Protein AF-A0A0F9UG14-F1 (afdb_monomer_lite)

Secondary structure (DSSP, 8-state):
-----SSSSSB-SHHHHHHHHHTTT-BS--GGGT-SSSSSB-SHHHHHHHHHTTT-B-----PPPPTHHHHHHHHHHHHHHHTTS--

Structure (mmCIF, N/CA/C/O backbone):
data_AF-A0A0F9UG14-F1
#
_entry.id   AF-A0A0F9UG14-F1
#
loop_
_atom_site.group_PDB
_atom_site.id
_atom_site.type_symbol
_atom_site.label_atom_id
_atom_site.label_alt_id
_atom_site.label_comp_id
_atom_site.label_asym_id
_atom_site.label_entity_id
_atom_site.label_seq_id
_atom_site.pdbx_PDB_ins_code
_atom_site.Cartn_x
_atom_site.Cartn_y
_atom_site.Cartn_z
_atom_site.occupancy
_atom_site.B_iso_or_equiv
_atom_site.auth_seq_id
_atom_site.auth_comp_id
_atom_site.auth_asym_id
_atom_site.auth_atom_id
_atom_site.pdbx_PDB_model_num
ATOM 1 N N . ARG A 1 1 ? 3.088 -3.466 8.840 1.00 56.91 1 ARG A N 1
ATOM 2 C CA . ARG A 1 1 ? 2.409 -3.905 7.600 1.00 56.91 1 ARG A CA 1
ATOM 3 C C . ARG A 1 1 ? 1.352 -2.859 7.298 1.00 56.91 1 ARG A C 1
ATOM 5 O O . ARG A 1 1 ? 0.472 -2.696 8.132 1.00 56.91 1 ARG A O 1
ATOM 12 N N . ILE A 1 2 ? 1.539 -2.085 6.230 1.00 79.00 2 ILE A N 1
ATOM 13 C CA . ILE A 1 2 ? 0.607 -1.035 5.792 1.00 79.00 2 ILE A CA 1
ATOM 14 C C . ILE A 1 2 ? -0.503 -1.717 4.981 1.00 79.00 2 ILE A C 1
ATOM 16 O O . ILE A 1 2 ? -0.245 -2.726 4.322 1.00 79.00 2 ILE A O 1
ATOM 20 N N . VAL A 1 3 ? -1.736 -1.234 5.110 1.00 90.75 3 VAL A N 1
ATOM 21 C CA . VAL A 1 3 ? -2.872 -1.699 4.306 1.00 90.75 3 VAL A CA 1
ATOM 22 C C . VAL A 1 3 ? -2.764 -1.027 2.931 1.00 90.75 3 VAL A C 1
ATOM 24 O O . VAL A 1 3 ? -2.638 0.191 2.909 1.00 90.75 3 VAL A O 1
ATOM 27 N N . PRO A 1 4 ? -2.779 -1.770 1.812 1.00 94.56 4 PRO A N 1
ATOM 28 C CA . PRO A 1 4 ? -2.632 -1.227 0.457 1.00 94.56 4 PRO A CA 1
ATOM 29 C C . PRO A 1 4 ? -3.949 -0.615 -0.058 1.00 94.56 4 PRO A C 1
ATOM 31 O O . PRO A 1 4 ? -4.515 -1.085 -1.040 1.00 94.56 4 PRO A O 1
ATOM 34 N N . ASP A 1 5 ? -4.437 0.387 0.671 1.00 95.75 5 ASP A N 1
ATOM 35 C CA . ASP A 1 5 ? -5.543 1.284 0.315 1.00 95.75 5 ASP A CA 1
ATOM 36 C C . ASP A 1 5 ? -4.923 2.550 -0.29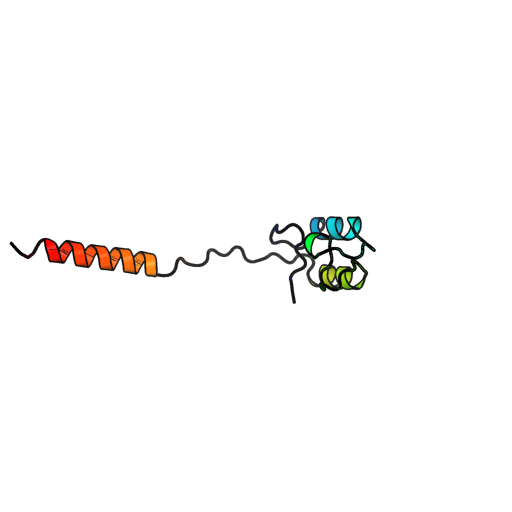3 1.00 95.75 5 ASP A C 1
ATOM 38 O O . ASP A 1 5 ? -4.432 3.422 0.427 1.00 95.75 5 ASP A O 1
ATOM 42 N N . PHE A 1 6 ? -4.832 2.596 -1.620 1.00 96.25 6 PHE A N 1
ATOM 43 C CA . PHE A 1 6 ? -4.101 3.646 -2.333 1.00 96.25 6 PHE A CA 1
ATOM 44 C C . PHE A 1 6 ? -4.958 4.881 -2.602 1.00 96.25 6 PHE A C 1
ATOM 46 O O . PHE A 1 6 ? -4.409 5.967 -2.791 1.00 96.25 6 PHE A O 1
ATOM 53 N N . ASN A 1 7 ? -6.286 4.734 -2.646 1.00 96.12 7 ASN A N 1
ATOM 54 C CA . ASN A 1 7 ? -7.208 5.853 -2.854 1.00 96.12 7 ASN A CA 1
ATOM 55 C C . ASN A 1 7 ? -7.720 6.470 -1.537 1.00 96.12 7 ASN A C 1
ATOM 57 O O . ASN A 1 7 ? -8.347 7.532 -1.578 1.00 96.12 7 ASN A O 1
ATOM 61 N N . GLY A 1 8 ? -7.434 5.841 -0.395 1.00 94.69 8 GLY A N 1
ATOM 62 C CA . GLY A 1 8 ? -7.832 6.291 0.934 1.00 94.69 8 GLY A CA 1
ATOM 63 C C . GLY A 1 8 ? -9.322 6.107 1.216 1.00 94.69 8 GLY A C 1
ATOM 64 O O . GLY A 1 8 ? -9.873 6.857 2.028 1.00 94.69 8 GLY A O 1
ATOM 65 N N . ASP A 1 9 ? -9.996 5.177 0.532 1.00 94.81 9 ASP A N 1
ATOM 66 C CA . ASP A 1 9 ? -11.434 4.932 0.694 1.00 94.81 9 ASP A CA 1
ATOM 67 C C . ASP A 1 9 ? -11.769 3.960 1.835 1.00 94.81 9 ASP A C 1
ATOM 69 O O . ASP A 1 9 ? -12.943 3.665 2.072 1.00 94.81 9 ASP A O 1
ATOM 73 N N . LEU A 1 10 ? -10.750 3.546 2.599 1.00 94.06 10 LEU A N 1
ATOM 74 C CA . LEU A 1 10 ? -10.821 2.595 3.706 1.00 94.06 10 LEU A CA 1
ATOM 75 C C . LEU A 1 10 ? -11.117 1.159 3.272 1.00 94.06 10 LEU A C 1
ATOM 77 O O . LEU A 1 10 ? -11.392 0.310 4.127 1.00 94.06 10 LEU A O 1
ATOM 81 N N . MET A 1 11 ? -11.038 0.856 1.981 1.00 95.81 11 MET A N 1
ATOM 82 C CA . MET A 1 11 ? -11.229 -0.476 1.435 1.00 95.81 11 MET A CA 1
ATOM 83 C C . MET A 1 11 ? -10.017 -0.862 0.588 1.00 95.81 11 MET A C 1
ATOM 85 O O . MET A 1 11 ? -9.342 -0.030 0.007 1.00 95.81 11 MET A O 1
ATOM 89 N N . VAL A 1 12 ? -9.736 -2.160 0.505 1.00 97.06 12 VAL A N 1
ATOM 90 C CA . VAL A 1 12 ? -8.762 -2.694 -0.455 1.00 97.06 12 VAL A CA 1
ATOM 91 C C . VAL A 1 12 ? -9.527 -3.488 -1.494 1.00 97.06 12 VAL A C 1
ATOM 93 O O . VAL A 1 12 ? -9.948 -4.622 -1.243 1.00 97.06 12 VAL A O 1
ATOM 96 N N . ASN A 1 13 ? -9.743 -2.899 -2.663 1.00 97.62 13 ASN A N 1
ATOM 97 C CA . ASN A 1 13 ? -10.629 -3.448 -3.680 1.00 97.62 13 ASN A CA 1
ATOM 98 C C . ASN A 1 13 ? -10.077 -3.282 -5.111 1.00 97.62 13 ASN A C 1
ATOM 100 O O . ASN A 1 13 ? -8.882 -3.108 -5.358 1.00 97.62 13 ASN A O 1
ATOM 104 N N . ALA A 1 14 ? -10.953 -3.451 -6.106 1.00 98.06 14 ALA A N 1
ATOM 105 C CA . ALA A 1 14 ? -10.579 -3.363 -7.514 1.00 98.06 14 ALA A CA 1
ATOM 106 C C . ALA A 1 14 ? -10.065 -1.967 -7.922 1.00 98.06 14 ALA A C 1
ATOM 108 O O . ALA A 1 14 ? -9.343 -1.866 -8.915 1.00 98.06 14 ALA A O 1
ATOM 109 N N . THR A 1 15 ? -10.411 -0.924 -7.169 1.00 98.19 15 THR A N 1
ATOM 110 C CA . THR A 1 15 ? -9.956 0.455 -7.369 1.00 98.19 15 THR A CA 1
ATOM 111 C C . THR A 1 15 ? -8.470 0.587 -7.051 1.00 98.19 15 THR A C 1
ATOM 113 O O . THR A 1 15 ? -7.720 1.074 -7.896 1.00 98.19 15 THR A O 1
ATOM 116 N N . ASP A 1 16 ? -8.007 0.034 -5.929 1.00 97.94 16 ASP A N 1
ATOM 117 C CA . ASP A 1 16 ? -6.578 -0.010 -5.577 1.00 97.94 16 ASP A CA 1
ATOM 118 C C . ASP A 1 16 ? -5.780 -0.818 -6.595 1.00 97.94 16 ASP A C 1
ATOM 120 O O . ASP A 1 16 ? -4.706 -0.419 -7.050 1.00 97.94 16 ASP A O 1
ATOM 124 N N . LEU A 1 17 ? -6.349 -1.942 -7.041 1.00 97.94 17 LEU A N 1
ATOM 125 C CA . LEU A 1 17 ? -5.742 -2.743 -8.097 1.00 97.94 17 LEU A CA 1
ATOM 126 C C . LEU A 1 17 ? -5.641 -1.963 -9.419 1.00 97.94 17 LEU A C 1
ATOM 128 O O . LEU A 1 17 ? -4.680 -2.156 -10.162 1.00 97.94 17 LEU A O 1
ATOM 132 N N . ALA A 1 18 ? -6.618 -1.115 -9.747 1.00 98.25 18 ALA A N 1
ATOM 133 C CA . ALA A 1 18 ? -6.576 -0.284 -10.947 1.00 98.25 18 ALA A CA 1
ATOM 134 C C . ALA A 1 18 ? -5.492 0.803 -10.857 1.00 98.25 18 ALA A C 1
ATOM 136 O O . ALA A 1 18 ? -4.781 1.008 -11.842 1.00 98.25 18 ALA A O 1
ATOM 137 N N . ILE A 1 19 ? -5.315 1.424 -9.685 1.00 97.81 19 ILE A N 1
ATOM 138 C CA . ILE A 1 19 ? -4.234 2.389 -9.417 1.00 97.81 19 ILE A CA 1
ATOM 139 C C . ILE A 1 19 ? -2.870 1.723 -9.607 1.00 97.81 19 ILE A C 1
ATOM 141 O O . ILE A 1 19 ? -2.065 2.175 -10.419 1.00 97.81 19 ILE A O 1
ATOM 145 N N . MET A 1 20 ? -2.647 0.584 -8.952 1.00 97.06 20 MET A N 1
ATOM 146 C CA . MET A 1 20 ? -1.396 -0.164 -9.081 1.00 97.06 20 MET A CA 1
ATOM 147 C C . MET A 1 20 ? -1.125 -0.602 -10.525 1.00 97.06 20 MET A C 1
ATOM 149 O O . MET A 1 20 ? 0.000 -0.507 -11.006 1.00 97.06 20 MET A O 1
ATOM 153 N N . LYS A 1 21 ? -2.149 -1.076 -11.249 1.00 97.75 21 LYS A N 1
ATOM 154 C CA . LYS A 1 21 ? -2.006 -1.480 -12.659 1.00 97.75 21 LYS A CA 1
ATOM 155 C C . LYS A 1 21 ? -1.608 -0.322 -13.564 1.00 97.75 21 LYS A C 1
ATOM 157 O O . LYS A 1 21 ? -0.876 -0.551 -14.523 1.00 97.75 21 LYS A O 1
ATOM 162 N N . HIS A 1 22 ? -2.108 0.881 -13.295 1.00 97.56 22 HIS A N 1
ATOM 163 C CA . HIS A 1 22 ? -1.758 2.066 -14.071 1.00 97.56 22 HIS A CA 1
ATOM 164 C C . HIS A 1 22 ? -0.263 2.391 -13.965 1.00 97.56 22 HIS A C 1
ATOM 166 O O . HIS A 1 22 ? 0.355 2.755 -14.962 1.00 97.56 22 HIS A O 1
ATOM 172 N N . SER A 1 23 ? 0.313 2.196 -12.780 1.00 96.56 23 SER A N 1
ATOM 173 C CA . SER A 1 23 ? 1.706 2.533 -12.473 1.00 96.56 23 SER A CA 1
ATOM 174 C C . SER 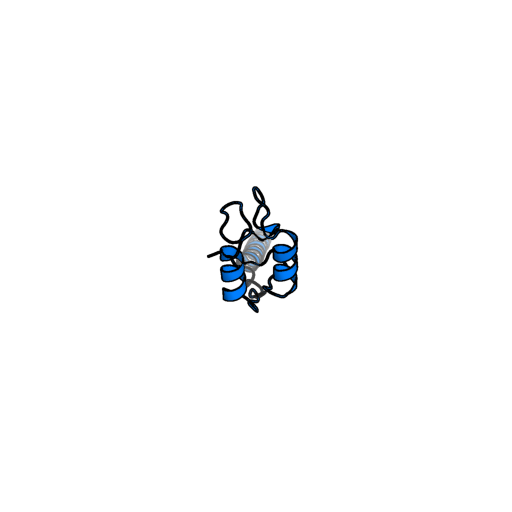A 1 23 ? 2.645 1.327 -12.488 1.00 96.56 23 SER A C 1
ATOM 176 O O . SER A 1 23 ? 3.783 1.440 -12.046 1.00 96.56 23 SER A O 1
ATOM 178 N N . TYR A 1 24 ? 2.201 0.157 -12.951 1.00 97.62 24 TYR A N 1
ATOM 179 C CA . TYR A 1 24 ? 2.995 -1.066 -12.857 1.00 97.62 24 TYR A CA 1
ATOM 180 C C . TYR A 1 24 ? 4.316 -0.938 -13.632 1.00 97.62 24 TYR A C 1
ATOM 182 O O . TYR A 1 24 ? 4.324 -0.616 -14.821 1.00 97.62 24 TYR A O 1
ATOM 190 N N . GLY A 1 25 ? 5.436 -1.203 -12.958 1.00 97.00 25 GLY A N 1
ATOM 191 C CA . GLY A 1 25 ? 6.791 -1.002 -13.472 1.00 97.00 25 GLY A CA 1
ATOM 192 C C . GLY A 1 25 ? 7.310 0.437 -13.375 1.00 97.00 25 GLY A C 1
ATOM 193 O O . GLY A 1 25 ? 8.430 0.698 -13.815 1.00 97.00 25 GLY A O 1
ATOM 194 N N . ALA A 1 26 ? 6.535 1.377 -12.823 1.00 97.19 26 ALA A N 1
ATOM 195 C CA . ALA A 1 26 ? 7.012 2.726 -12.543 1.00 97.19 26 ALA A CA 1
ATOM 196 C C . ALA A 1 26 ? 8.015 2.710 -11.385 1.00 97.19 26 ALA A C 1
ATOM 198 O O . ALA A 1 26 ? 7.840 1.981 -10.410 1.00 97.19 26 ALA A O 1
ATOM 199 N N . ALA A 1 27 ? 9.047 3.546 -11.502 1.00 96.19 27 ALA A N 1
ATOM 200 C CA . ALA A 1 27 ? 10.093 3.717 -10.503 1.00 96.19 27 ALA A CA 1
ATOM 201 C C . ALA A 1 27 ? 10.143 5.173 -10.013 1.00 96.19 27 ALA A C 1
ATOM 203 O O . ALA A 1 27 ? 9.792 6.094 -10.753 1.00 96.19 27 ALA A O 1
ATOM 204 N N . GLY A 1 28 ? 10.608 5.387 -8.782 1.00 94.81 28 GLY A N 1
ATOM 205 C CA . GLY A 1 28 ? 10.625 6.700 -8.132 1.00 94.81 28 GLY A CA 1
ATOM 206 C C . GLY A 1 28 ? 9.229 7.221 -7.782 1.00 94.81 28 GLY A C 1
ATOM 207 O O . GLY A 1 28 ? 9.036 8.433 -7.687 1.00 94.81 28 GLY A O 1
ATOM 208 N N . VAL A 1 29 ? 8.259 6.318 -7.639 1.00 95.31 29 VAL A N 1
ATOM 209 C CA . VAL A 1 29 ? 6.877 6.626 -7.257 1.00 95.31 29 VAL A CA 1
ATOM 210 C C . VAL A 1 29 ? 6.630 6.253 -5.799 1.00 95.31 29 VAL A C 1
ATOM 212 O O . VAL A 1 29 ? 7.438 5.559 -5.194 1.00 95.31 29 VAL A O 1
ATOM 215 N N . GLY A 1 30 ? 5.544 6.766 -5.226 1.00 94.56 30 GLY A N 1
ATOM 216 C CA . GLY A 1 30 ? 5.171 6.509 -3.838 1.00 94.56 30 GLY A CA 1
ATOM 217 C C . GLY A 1 30 ? 3.955 5.599 -3.696 1.00 94.56 30 GLY A C 1
ATOM 218 O O . GLY A 1 30 ? 3.368 5.131 -4.674 1.00 94.56 30 GLY A O 1
ATOM 219 N N . PHE A 1 31 ? 3.552 5.414 -2.441 1.00 95.44 31 PHE A N 1
ATOM 220 C CA . PHE A 1 31 ? 2.460 4.534 -2.028 1.00 95.44 31 PHE A CA 1
ATOM 221 C C . PHE A 1 31 ? 1.154 4.760 -2.797 1.00 95.44 31 PHE A C 1
ATOM 223 O O . PHE A 1 31 ? 0.553 3.812 -3.284 1.00 95.44 31 PHE A O 1
ATOM 230 N N . GLU A 1 32 ? 0.756 6.015 -2.993 1.00 95.69 32 GLU A N 1
ATOM 231 C CA . GLU A 1 32 ? -0.466 6.405 -3.717 1.00 95.69 32 GLU A CA 1
ATOM 232 C C . GLU A 1 32 ? -0.496 6.000 -5.202 1.00 95.69 32 GLU A C 1
ATOM 234 O O . GLU A 1 32 ? -1.547 6.044 -5.837 1.00 95.69 32 GLU A O 1
ATOM 239 N N . LEU A 1 33 ? 0.637 5.563 -5.757 1.00 96.00 33 LEU A N 1
ATOM 240 C CA . LEU A 1 33 ? 0.733 5.013 -7.109 1.00 96.00 33 LEU A CA 1
ATOM 241 C C . LEU A 1 33 ? 0.867 3.485 -7.132 1.00 96.00 33 LEU A C 1
ATOM 243 O O . LEU A 1 33 ? 0.933 2.915 -8.217 1.00 96.00 33 LEU A O 1
ATOM 247 N N . GLY A 1 34 ? 0.847 2.813 -5.980 1.00 96.19 34 GLY A N 1
ATOM 248 C CA . GLY A 1 34 ? 0.873 1.354 -5.884 1.00 96.19 34 GLY A CA 1
ATOM 249 C C . GLY A 1 34 ? 2.138 0.756 -5.271 1.00 96.19 34 GLY A C 1
ATOM 250 O O . GLY A 1 34 ? 2.244 -0.466 -5.256 1.00 96.19 34 GLY A O 1
ATOM 251 N N . ASP A 1 35 ? 3.072 1.573 -4.776 1.00 96.88 35 ASP A N 1
ATOM 252 C CA . ASP A 1 35 ? 4.282 1.121 -4.070 1.00 96.88 35 ASP A CA 1
ATOM 253 C C . ASP A 1 35 ? 3.934 0.764 -2.612 1.00 96.88 35 ASP A C 1
ATOM 255 O O . ASP A 1 35 ? 3.961 1.591 -1.695 1.00 96.88 35 ASP A O 1
ATOM 259 N N . ALA A 1 36 ? 3.507 -0.478 -2.401 1.00 96.12 36 ALA A N 1
ATOM 260 C CA . ALA A 1 36 ? 2.988 -0.943 -1.122 1.00 96.12 36 ALA A CA 1
ATOM 261 C C . ALA A 1 36 ? 4.101 -1.262 -0.113 1.00 96.12 36 ALA A C 1
ATOM 263 O O . ALA A 1 36 ? 3.843 -1.251 1.099 1.00 96.12 36 ALA A O 1
ATOM 264 N N . ASN A 1 37 ? 5.307 -1.592 -0.585 1.00 95.69 37 ASN A N 1
ATOM 265 C CA . ASN A 1 37 ? 6.459 -1.907 0.263 1.00 95.69 37 ASN A CA 1
ATOM 266 C C . ASN A 1 37 ? 7.398 -0.701 0.506 1.00 95.69 37 ASN A C 1
ATOM 268 O O . ASN A 1 37 ? 8.279 -0.807 1.365 1.00 95.69 37 ASN A O 1
ATOM 272 N N . ALA A 1 38 ? 7.144 0.431 -0.159 1.00 95.56 38 ALA A N 1
ATOM 273 C CA . ALA A 1 38 ? 7.913 1.671 -0.112 1.00 95.56 38 ALA A CA 1
ATOM 274 C C . ALA A 1 38 ? 9.362 1.527 -0.617 1.00 95.56 38 ALA A C 1
ATOM 276 O O . ALA A 1 38 ? 10.272 2.170 -0.078 1.00 95.56 38 ALA A O 1
ATOM 277 N N . ASP A 1 39 ? 9.597 0.670 -1.614 1.00 95.81 39 ASP A N 1
ATOM 278 C CA . ASP A 1 39 ? 10.911 0.485 -2.243 1.00 95.81 39 ASP A CA 1
ATOM 279 C C . ASP A 1 39 ? 11.136 1.385 -3.472 1.00 95.81 39 ASP A C 1
ATOM 281 O O . ASP A 1 39 ? 12.245 1.439 -4.019 1.00 95.81 39 ASP A O 1
ATOM 285 N N . GLY A 1 40 ? 10.121 2.165 -3.848 1.00 96.25 40 GLY A N 1
ATOM 286 C CA . GLY A 1 40 ? 10.149 3.087 -4.969 1.00 96.25 40 GLY A CA 1
ATOM 287 C C . GLY A 1 40 ? 9.912 2.425 -6.324 1.00 96.25 40 GLY A C 1
ATOM 288 O O . GLY A 1 40 ? 10.108 3.102 -7.336 1.00 96.25 40 GLY A O 1
ATOM 289 N N . LEU A 1 41 ? 9.522 1.151 -6.384 1.00 97.88 41 LEU A N 1
ATOM 290 C CA . LEU A 1 41 ? 9.164 0.419 -7.595 1.00 97.88 41 LEU A CA 1
ATOM 291 C C . LEU A 1 41 ? 7.784 -0.220 -7.414 1.00 97.88 41 LEU A C 1
ATOM 293 O O . LEU A 1 41 ? 7.498 -0.814 -6.392 1.00 97.88 41 LEU A O 1
ATOM 297 N N . VAL A 1 42 ? 6.925 -0.140 -8.432 1.00 98.06 42 VAL A N 1
ATOM 298 C CA . VAL A 1 42 ? 5.641 -0.860 -8.411 1.00 98.06 42 VAL A CA 1
ATOM 299 C C . VAL A 1 42 ? 5.797 -2.180 -9.149 1.00 98.06 42 VAL A C 1
ATOM 301 O O . VAL A 1 42 ? 5.859 -2.192 -10.383 1.00 98.06 42 VAL A O 1
ATOM 304 N N . ASP A 1 43 ? 5.841 -3.299 -8.430 1.00 97.75 43 ASP A N 1
ATOM 305 C CA . ASP A 1 43 ? 6.062 -4.614 -9.029 1.00 97.75 43 ASP A CA 1
ATOM 306 C C . ASP A 1 43 ? 5.180 -5.751 -8.465 1.00 97.75 43 ASP A C 1
ATOM 308 O O . ASP A 1 43 ? 4.090 -5.565 -7.912 1.00 97.75 43 ASP A O 1
ATOM 312 N N . ALA A 1 44 ? 5.574 -6.999 -8.745 1.00 97.88 44 ALA A N 1
ATOM 313 C CA . ALA A 1 44 ? 4.842 -8.183 -8.303 1.00 97.88 44 ALA A CA 1
ATOM 314 C C . ALA A 1 44 ? 4.806 -8.342 -6.769 1.00 97.88 44 ALA A C 1
ATOM 316 O O . ALA A 1 44 ? 3.888 -8.987 -6.252 1.00 97.88 44 ALA A O 1
ATOM 317 N N . THR A 1 45 ? 5.774 -7.769 -6.059 1.00 97.25 45 THR A N 1
ATOM 318 C CA . THR A 1 45 ? 5.861 -7.719 -4.599 1.00 97.25 45 THR A CA 1
ATOM 319 C C . THR A 1 45 ? 4.715 -6.891 -4.039 1.00 97.25 45 THR A C 1
ATOM 321 O O . THR A 1 45 ? 3.982 -7.375 -3.172 1.00 97.25 45 THR A O 1
ATOM 324 N N . ASP A 1 46 ? 4.471 -5.705 -4.594 1.00 97.44 46 ASP A N 1
ATOM 325 C CA . ASP A 1 46 ? 3.357 -4.854 -4.171 1.00 97.44 46 ASP A CA 1
ATOM 32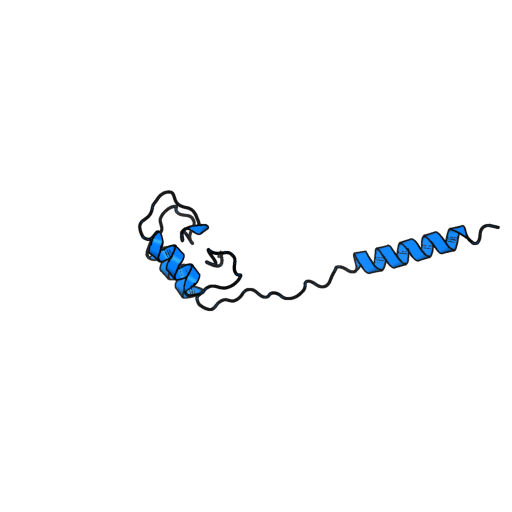6 C C . ASP A 1 46 ? 2.015 -5.498 -4.489 1.00 97.44 46 ASP A C 1
ATOM 328 O O . ASP A 1 46 ? 1.108 -5.530 -3.654 1.00 97.44 46 ASP A O 1
ATOM 332 N N . LEU A 1 47 ? 1.905 -6.124 -5.664 1.00 97.19 47 LEU A N 1
ATOM 333 C CA . LEU A 1 47 ? 0.713 -6.882 -6.029 1.00 97.19 47 LEU A CA 1
ATOM 334 C C . LEU A 1 47 ? 0.449 -8.045 -5.061 1.00 97.19 47 LEU A C 1
ATOM 336 O O . LEU A 1 47 ? -0.710 -8.355 -4.775 1.00 97.19 47 LEU A O 1
ATOM 340 N N . ALA A 1 48 ? 1.490 -8.709 -4.554 1.00 97.50 48 ALA A N 1
ATOM 341 C CA . ALA A 1 48 ? 1.337 -9.750 -3.542 1.00 97.50 48 ALA A CA 1
ATOM 342 C C . ALA A 1 48 ? 0.829 -9.173 -2.209 1.00 97.50 48 ALA A C 1
ATOM 344 O O . ALA A 1 48 ? -0.024 -9.794 -1.569 1.00 97.50 48 ALA A O 1
ATOM 345 N N . ILE A 1 49 ? 1.281 -7.974 -1.824 1.00 96.56 49 ILE A N 1
ATOM 346 C CA . ILE A 1 49 ? 0.801 -7.255 -0.634 1.00 96.56 49 ILE A CA 1
ATOM 347 C C . ILE A 1 49 ? -0.677 -6.868 -0.788 1.00 9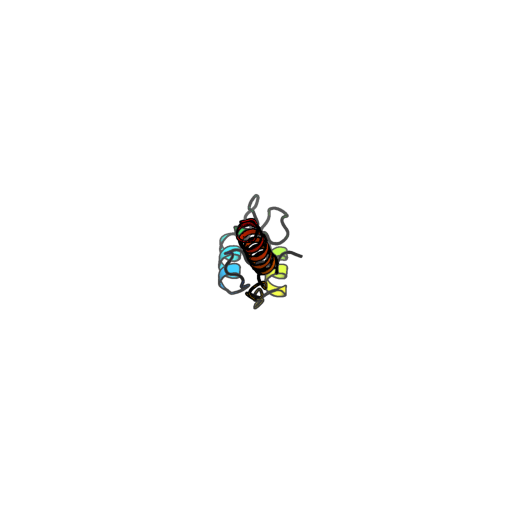6.56 49 ILE A C 1
ATOM 349 O O . ILE A 1 49 ? -1.472 -7.125 0.124 1.00 96.56 49 ILE A O 1
ATOM 353 N N . LEU A 1 50 ? -1.059 -6.333 -1.952 1.00 96.69 50 LEU A N 1
ATOM 354 C CA . LEU A 1 50 ? -2.447 -6.007 -2.286 1.00 96.69 50 LEU A CA 1
ATOM 355 C C . LEU A 1 50 ? -3.343 -7.241 -2.234 1.00 96.69 50 LEU A C 1
ATOM 357 O O . LEU A 1 50 ? -4.359 -7.239 -1.544 1.00 96.69 50 LEU A O 1
ATOM 361 N N . LYS A 1 51 ? -2.938 -8.339 -2.879 1.00 96.88 51 LYS A N 1
ATOM 362 C CA . LYS A 1 51 ? -3.689 -9.605 -2.854 1.00 96.88 51 LYS A CA 1
ATOM 363 C C . LYS A 1 51 ? -3.854 -10.164 -1.445 1.00 96.88 51 LYS A C 1
ATOM 365 O O . LYS A 1 51 ? -4.918 -10.684 -1.126 1.00 96.88 51 LYS A O 1
ATOM 370 N N . ALA A 1 52 ? -2.827 -10.050 -0.603 1.00 96.50 52 ALA A N 1
ATOM 371 C CA . ALA A 1 52 ? -2.880 -10.519 0.778 1.00 96.50 52 ALA A CA 1
ATOM 372 C C . ALA A 1 52 ? -3.863 -9.727 1.658 1.00 96.50 52 ALA A C 1
ATOM 374 O O . ALA A 1 52 ? -4.194 -10.190 2.749 1.00 96.50 52 ALA A O 1
ATOM 375 N N . SER A 1 53 ? -4.302 -8.551 1.202 1.00 95.06 53 SER A N 1
ATOM 376 C CA . SER A 1 53 ? -5.219 -7.665 1.928 1.00 95.06 53 SER A CA 1
ATOM 377 C C . SER A 1 53 ? -6.514 -7.399 1.153 1.00 95.06 53 SER A C 1
ATOM 379 O O . SER A 1 53 ? -7.300 -6.559 1.566 1.00 95.06 53 SER A O 1
ATOM 381 N N . PHE A 1 54 ? -6.750 -8.088 0.034 1.00 96.19 54 PHE A N 1
ATOM 382 C CA . PHE A 1 54 ? -7.895 -7.819 -0.834 1.00 96.19 54 PHE A CA 1
ATOM 383 C C . PHE A 1 54 ? -9.221 -8.130 -0.128 1.00 96.19 54 PHE A C 1
ATOM 385 O O . PHE A 1 54 ? -9.376 -9.194 0.471 1.00 96.19 54 PHE A O 1
ATOM 392 N N . GLY A 1 55 ? -10.180 -7.209 -0.218 1.00 95.19 55 GLY A N 1
ATOM 393 C CA . GLY A 1 55 ? -11.445 -7.259 0.517 1.00 95.19 55 GLY A CA 1
ATOM 394 C C . GLY A 1 55 ? -11.336 -6.812 1.978 1.00 95.19 55 GLY A C 1
ATOM 395 O O . GLY A 1 55 ? -12.288 -6.987 2.732 1.00 95.19 55 GLY A O 1
ATOM 396 N N . PHE A 1 56 ? -10.191 -6.270 2.402 1.00 94.75 56 PHE A N 1
ATOM 397 C CA . PHE A 1 56 ? -10.083 -5.610 3.698 1.00 94.75 56 PHE A CA 1
ATOM 398 C C . PHE A 1 56 ? -10.904 -4.318 3.699 1.00 94.75 56 PHE A C 1
ATOM 400 O O . PHE A 1 56 ? -10.834 -3.538 2.753 1.00 94.75 56 PHE A O 1
ATOM 407 N N . GLU A 1 57 ? -11.631 -4.087 4.787 1.00 93.81 57 GLU A N 1
ATOM 408 C CA . GLU A 1 57 ? -12.363 -2.852 5.063 1.00 93.81 57 GLU A CA 1
ATOM 409 C C . GLU A 1 57 ? -11.952 -2.365 6.453 1.00 93.81 57 GLU A C 1
ATOM 411 O O . GLU A 1 57 ? -12.001 -3.123 7.432 1.00 93.81 57 GLU A O 1
ATOM 416 N N . ALA A 1 58 ? -11.510 -1.113 6.558 1.00 88.69 58 ALA A N 1
ATOM 417 C CA . ALA A 1 58 ? -11.125 -0.554 7.841 1.00 88.69 58 ALA A CA 1
ATOM 418 C C . ALA A 1 58 ? -12.376 -0.327 8.714 1.00 88.69 58 ALA A C 1
ATOM 420 O O . ALA A 1 58 ? -13.393 0.174 8.228 1.00 88.69 58 ALA A O 1
ATOM 421 N N . PRO A 1 59 ? -12.329 -0.635 10.024 1.00 85.06 59 PRO A N 1
ATOM 422 C CA . PRO A 1 59 ? -13.454 -0.370 10.910 1.00 85.06 59 PRO A CA 1
ATOM 423 C C . PRO A 1 59 ? -13.720 1.137 11.011 1.00 85.06 59 PRO A C 1
ATOM 425 O O . PRO A 1 59 ? -12.907 1.879 11.557 1.00 85.06 59 PRO A O 1
ATOM 428 N N . THR A 1 60 ? -14.895 1.592 10.580 1.00 77.81 60 THR A N 1
ATOM 429 C CA . THR A 1 60 ? -15.341 2.991 10.737 1.00 77.81 60 THR A CA 1
ATOM 430 C C . THR A 1 60 ? -16.006 3.248 12.095 1.00 77.81 60 THR A C 1
ATOM 432 O O . THR A 1 60 ? -16.838 4.146 12.234 1.00 77.81 60 THR A O 1
ATOM 435 N N . GLY A 1 61 ? -15.703 2.421 13.101 1.00 71.38 61 GLY A N 1
ATOM 436 C CA . GLY A 1 61 ? -16.330 2.496 14.416 1.00 71.38 61 GLY A CA 1
ATOM 437 C C . GLY A 1 61 ? -16.106 3.869 15.039 1.00 71.38 61 GLY A C 1
ATOM 438 O O . GLY A 1 61 ? -14.964 4.297 15.194 1.00 71.38 61 GLY A O 1
ATOM 439 N N . ALA A 1 62 ? -17.197 4.552 15.398 1.00 61.59 62 ALA A N 1
ATOM 440 C CA . ALA A 1 62 ? -17.136 5.804 16.135 1.00 61.59 62 ALA A CA 1
ATOM 441 C C . ALA A 1 62 ? -16.278 5.590 17.386 1.00 61.59 62 ALA A C 1
ATOM 443 O O . ALA A 1 62 ? -16.643 4.814 18.271 1.00 61.59 62 ALA A O 1
ATOM 444 N N . VAL A 1 63 ? -15.120 6.249 17.441 1.00 72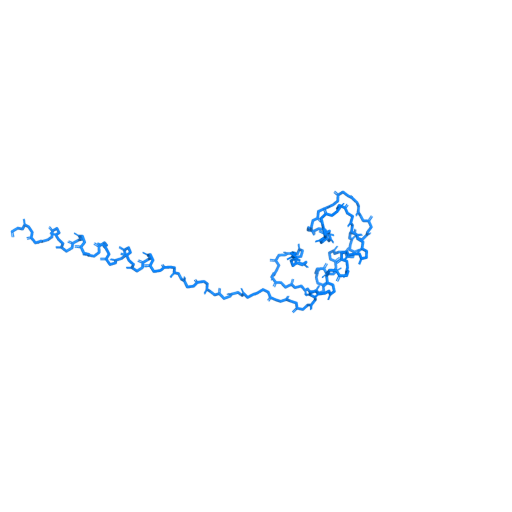.69 63 VAL A N 1
ATOM 445 C CA . VAL A 1 63 ? -14.323 6.308 18.663 1.00 72.69 63 VAL A CA 1
ATOM 446 C C . VAL A 1 63 ? -15.216 6.989 19.699 1.00 72.69 63 VAL A C 1
ATOM 448 O O . VAL A 1 63 ? -15.628 8.125 19.451 1.00 72.69 63 VAL A O 1
ATOM 451 N N . PRO A 1 64 ? -15.579 6.326 20.816 1.00 68.06 64 PRO A N 1
ATOM 452 C CA . PRO A 1 64 ? -16.394 6.957 21.842 1.00 68.06 64 PRO A CA 1
ATOM 453 C C . PRO A 1 64 ? -15.701 8.245 22.263 1.00 68.06 64 PRO A C 1
ATOM 455 O O . PRO A 1 64 ? -14.532 8.200 22.662 1.00 68.06 64 PRO A O 1
ATOM 458 N N . GLU A 1 65 ? -16.385 9.384 22.114 1.00 75.50 65 GLU A N 1
ATOM 459 C CA . GLU A 1 65 ? -15.813 10.665 22.511 1.00 75.50 65 GLU A CA 1
ATOM 460 C C . GLU A 1 65 ? -15.301 10.520 23.945 1.00 75.50 65 GLU A C 1
ATOM 462 O O . GLU A 1 65 ? -16.035 10.039 24.821 1.00 75.50 65 GLU A O 1
ATOM 467 N N . PRO A 1 66 ? -14.027 10.851 24.201 1.00 70.88 66 PRO A N 1
ATOM 468 C CA . PRO A 1 66 ? -13.470 10.632 25.512 1.00 70.88 66 PRO A CA 1
ATOM 469 C C . PRO A 1 66 ? -14.291 11.450 26.507 1.00 70.88 66 PRO A C 1
ATOM 471 O O . PRO A 1 66 ? -14.667 12.594 26.238 1.00 70.88 66 PRO A O 1
ATOM 474 N N . ALA A 1 67 ? -14.548 10.872 27.679 1.00 71.00 67 ALA A N 1
ATOM 475 C CA . ALA A 1 67 ? -15.341 11.468 28.756 1.00 71.00 67 ALA A CA 1
ATOM 476 C C . ALA A 1 67 ? -14.834 12.851 29.243 1.00 71.00 67 ALA A C 1
ATOM 478 O O . ALA A 1 67 ? -15.372 13.412 30.190 1.00 71.00 67 ALA A O 1
ATOM 479 N N . PHE A 1 68 ? -13.817 13.439 28.606 1.00 62.81 68 PHE A N 1
ATOM 480 C CA . PHE A 1 68 ? -13.441 14.839 28.751 1.00 62.81 68 PHE A CA 1
ATOM 481 C C . PHE A 1 68 ? -14.581 15.797 28.411 1.00 62.81 68 PHE A C 1
ATOM 483 O O . PHE A 1 68 ? -14.739 16.777 29.129 1.00 62.81 68 PHE A O 1
ATOM 490 N N . ALA A 1 69 ? -15.403 15.528 27.390 1.00 68.00 69 ALA A N 1
ATOM 491 C CA . ALA A 1 69 ? -16.540 16.402 27.082 1.00 68.00 69 ALA A CA 1
ATOM 492 C C . ALA A 1 69 ? -17.554 16.417 28.241 1.00 68.00 69 ALA A C 1
ATOM 494 O O . ALA A 1 69 ? -17.978 17.480 28.701 1.00 68.00 69 ALA A O 1
ATOM 495 N N . SER A 1 70 ? -17.869 15.243 28.795 1.00 69.00 70 SER A N 1
ATOM 496 C CA . SER A 1 70 ? -18.755 15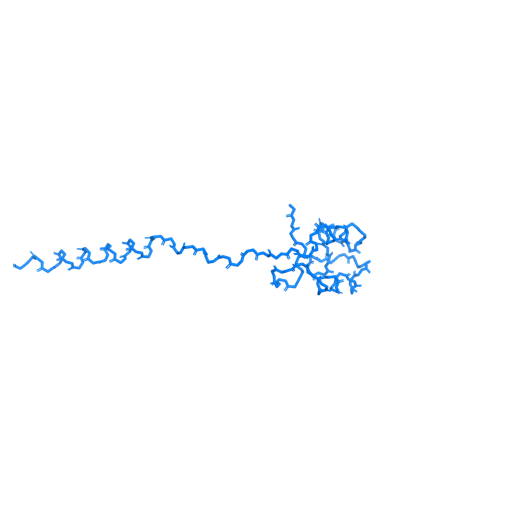.127 29.955 1.00 69.00 70 SER A CA 1
ATOM 497 C C . SER A 1 70 ? -18.115 15.672 31.237 1.00 69.00 70 SER A C 1
ATOM 499 O O . SER A 1 70 ? -18.786 16.379 31.987 1.00 69.00 70 SER A O 1
ATOM 501 N N . MET A 1 71 ? -16.817 15.454 31.475 1.00 74.62 71 MET A N 1
ATOM 502 C CA . MET A 1 71 ? -16.100 16.048 32.612 1.00 74.62 71 MET A CA 1
ATOM 503 C C . MET A 1 71 ? -15.990 17.572 32.523 1.00 74.62 71 MET A C 1
ATOM 505 O O . MET A 1 71 ? -16.121 18.244 33.545 1.00 74.62 71 MET A O 1
ATOM 509 N N . LEU A 1 72 ? -15.797 18.137 31.330 1.00 80.38 72 LEU A N 1
ATOM 510 C CA . LEU A 1 72 ? -15.746 19.583 31.123 1.00 80.38 72 LEU A CA 1
ATOM 511 C C . LEU A 1 72 ? -17.110 20.222 31.410 1.00 80.38 72 LEU A C 1
ATOM 513 O O . LEU A 1 72 ? -17.178 21.237 32.103 1.00 80.38 72 LEU A O 1
ATOM 517 N N . LEU A 1 73 ? -18.198 19.596 30.951 1.00 75.56 73 LEU A N 1
ATOM 518 C CA . LEU A 1 73 ? -19.566 20.044 31.231 1.00 75.56 73 LEU A CA 1
ATOM 519 C C . LEU A 1 73 ? -19.913 19.946 32.726 1.00 75.56 73 LEU A C 1
ATOM 521 O O . LEU A 1 73 ? -20.466 20.890 33.296 1.00 75.56 73 LEU A O 1
ATOM 525 N N . LEU A 1 74 ? -19.542 18.845 33.388 1.00 79.12 74 LEU A N 1
ATOM 526 C CA . LEU A 1 74 ? -19.755 18.662 34.828 1.00 79.12 74 LEU A CA 1
ATOM 527 C C . LEU A 1 74 ? -18.916 19.646 35.663 1.00 79.12 74 LEU A C 1
ATOM 529 O O . LEU A 1 74 ? -19.429 20.252 36.608 1.00 79.12 74 LEU A O 1
ATOM 533 N N . GLY A 1 75 ? -17.652 19.862 35.293 1.00 78.31 75 GLY A N 1
ATOM 534 C CA . GLY A 1 75 ? -16.758 20.822 35.944 1.00 78.31 75 GLY A CA 1
ATOM 535 C C . GLY A 1 75 ? -17.229 22.271 35.787 1.00 78.31 75 GLY A C 1
ATOM 536 O O . GLY A 1 75 ? -17.270 23.020 36.767 1.00 78.31 75 GLY A O 1
ATOM 537 N N . ALA A 1 76 ? -17.665 22.661 34.585 1.00 77.12 76 ALA A N 1
ATOM 538 C CA . ALA A 1 76 ? -18.226 23.986 34.326 1.00 77.12 76 ALA A CA 1
ATOM 539 C C . ALA A 1 76 ? -19.518 24.230 35.128 1.00 77.12 76 ALA A C 1
ATOM 541 O O . ALA A 1 76 ? -19.680 25.293 35.734 1.00 77.12 76 ALA A O 1
ATOM 542 N N . GLY A 1 77 ? -20.405 23.232 35.213 1.00 77.56 77 GLY A N 1
ATOM 543 C CA . GLY A 1 77 ? -21.621 23.304 36.029 1.00 77.56 77 GLY A CA 1
ATOM 544 C C . GLY A 1 77 ? -21.337 23.477 37.527 1.00 77.56 77 GLY A C 1
ATOM 545 O O . GLY A 1 77 ? -21.972 24.302 38.192 1.00 77.56 77 GLY A O 1
ATOM 546 N N . ALA A 1 78 ? -20.340 22.763 38.059 1.00 77.38 78 ALA A N 1
ATOM 547 C CA . ALA A 1 78 ? -19.927 22.879 39.458 1.00 77.38 78 ALA A CA 1
ATOM 548 C C . ALA A 1 78 ? -19.335 24.265 39.786 1.00 77.38 78 ALA A C 1
ATOM 550 O O . ALA A 1 78 ? -19.660 24.856 40.822 1.00 77.38 78 ALA A O 1
ATOM 551 N N . LEU A 1 79 ? -18.521 24.824 38.883 1.00 77.69 79 LEU A N 1
ATOM 552 C CA . LEU A 1 79 ? -17.935 26.160 39.033 1.00 77.69 79 LEU A CA 1
ATOM 553 C C . LEU A 1 79 ? -18.991 27.272 38.958 1.00 77.69 79 LEU A C 1
ATOM 555 O O . LEU A 1 79 ? -18.950 28.212 39.753 1.00 77.69 79 LEU A O 1
ATOM 559 N N . LEU A 1 80 ? -19.974 27.154 38.061 1.00 80.38 80 LEU A N 1
ATOM 560 C CA . LEU A 1 80 ? -21.077 28.116 37.952 1.00 80.38 80 LEU A CA 1
ATOM 561 C C . LEU A 1 80 ? -21.996 28.093 39.183 1.00 80.38 80 LEU A C 1
ATOM 563 O O . LEU A 1 80 ? -22.453 29.150 39.623 1.00 80.38 80 LEU A O 1
ATOM 567 N N . ARG A 1 81 ? -22.226 26.918 39.787 1.00 77.00 81 ARG A N 1
ATOM 568 C CA . ARG A 1 81 ? -23.024 26.784 41.017 1.00 77.00 81 ARG A CA 1
ATOM 569 C C . ARG A 1 81 ? -22.345 27.445 42.218 1.00 77.00 81 ARG A C 1
ATOM 571 O O . ARG A 1 81 ? -23.013 28.140 42.976 1.00 77.00 81 ARG A O 1
ATOM 578 N N . LYS A 1 82 ? -21.021 27.310 42.352 1.00 71.12 82 LYS A N 1
ATOM 579 C CA . LYS A 1 82 ? -20.254 27.904 43.462 1.00 71.12 82 LYS A CA 1
ATOM 580 C C . LYS A 1 82 ? -20.293 29.438 43.466 1.00 71.12 82 LYS A C 1
ATOM 582 O O . LYS A 1 82 ? -20.288 30.038 44.533 1.00 71.12 82 LYS A O 1
ATOM 587 N N . ARG A 1 83 ? -20.394 30.081 42.296 1.00 63.88 83 ARG A N 1
ATOM 588 C CA . ARG A 1 83 ? -20.447 31.554 42.177 1.00 63.88 83 ARG A CA 1
ATOM 589 C C . ARG A 1 83 ? -21.790 32.167 42.589 1.00 63.88 83 ARG A C 1
ATOM 591 O O . ARG A 1 83 ? -21.847 33.370 42.807 1.00 63.88 83 ARG A O 1
ATOM 598 N N . ARG A 1 84 ? -22.859 31.369 42.695 1.00 60.16 84 ARG A N 1
ATOM 599 C CA . ARG A 1 84 ? -24.204 31.837 43.084 1.00 60.16 84 ARG A CA 1
ATOM 600 C C . ARG A 1 84 ? -24.497 31.711 44.582 1.00 60.16 84 ARG A C 1
ATOM 602 O O . ARG A 1 84 ? -25.510 32.224 45.031 1.00 60.16 84 ARG A O 1
ATOM 609 N N . SER A 1 85 ? -23.631 31.043 45.342 1.00 57.91 85 SER A N 1
ATOM 610 C CA . SER A 1 85 ? -23.819 30.776 46.777 1.00 57.91 85 SER A CA 1
ATOM 611 C C . SER A 1 85 ? -23.012 31.711 47.690 1.00 57.91 85 SER A C 1
ATOM 613 O O . SER A 1 85 ? -22.851 31.409 48.865 1.00 57.91 85 SER A O 1
ATOM 615 N N . SER A 1 86 ? -22.468 32.812 47.160 1.00 54.94 86 SER A N 1
ATOM 616 C CA . SER A 1 86 ? -21.658 33.792 47.907 1.00 54.94 86 SER A CA 1
ATOM 617 C C . SER A 1 86 ? -22.345 35.159 48.065 1.00 54.94 86 SER A C 1
ATOM 619 O O . SER A 1 86 ? -21.659 36.177 48.070 1.00 54.94 86 SER A O 1
ATOM 621 N N . VAL A 1 87 ? -23.677 35.182 48.179 1.00 48.75 87 VAL A N 1
ATOM 622 C CA . VAL A 1 87 ? -24.467 36.361 48.592 1.00 48.75 87 VAL A CA 1
ATOM 623 C C . VAL A 1 87 ? -25.125 36.059 49.926 1.00 48.75 87 VAL A C 1
ATOM 625 O O . VAL A 1 87 ? -25.646 34.927 50.049 1.00 48.75 87 VAL A O 1
#

Radius of gyration: 23.91 Å; chains: 1; bounding box: 35×47×63 Å

InterPro domains:
  IPR002105 Dockerin type I repeat [PF00404] (5-52)
  IPR013424 PEP-CTERM protein-sorting domain [TIGR02595] (63-85)
  IPR018247 EF-Hand 1, calcium-binding site [PS00018] (35-47)
  IPR036439 Dockerin domain superfamily [G3DSA:1.10.1330.10] (1-58)
  IPR036439 Dockerin domain superfamily [SSF63446] (4-53)

Foldseek 3Di:
DDALPLVPPQALEVVSVVLLVVQAQPFQDASNSQCCVGPRHRYVVSVVSSVVQHGGGHDPDPPPDPCPVVVVVVVVVVVVVVVVPPD

pLDDT: mean 87.24, std 13.2, range [48.75, 98.25]

Organism: NCBI:txid412755

Sequence (87 aa):
RIVPDFNGDLMVNATDLAIMKHSYGAAGVGFELGDANADGLVDATDLAILKASFGFEAPTGAVPEPAFASMLLLGAGALLRKRRSSV